Protein AF-A0A916TAC4-F1 (afdb_monomer)

Sequence (165 aa):
MTATVDGALSPYFHSLPDMCKRIPDSAVAAAGFDVNLGRQPLQYKEASSIVQSCSFNAADPDNGDLILTGGAGIAVTNINDLLNQGIIHVVQKNIPIGPHQGYTYTSPAQGQLECHLAYGTFFGTALFGAAQKRPSTSQPCDEVTKVARALYPYIPTRPSEMAHS

Organism: NCBI:txid1517702

Mean predicted aligned error: 7.44 Å

Solvent-accessible surface area (backbone atoms only — not comparable to full-atom values): 9163 Å² total; per-residue (Å²): 135,84,78,81,48,56,30,92,70,35,90,51,58,91,60,63,61,65,42,66,74,58,52,51,62,69,35,42,44,68,42,65,30,43,73,83,75,48,74,44,74,48,71,52,90,82,52,77,32,44,65,36,22,21,35,40,36,21,55,40,91,89,77,63,48,70,40,38,40,32,36,42,32,38,22,26,32,43,49,68,64,58,63,65,37,94,68,47,47,78,75,46,72,72,43,79,49,87,97,43,60,22,35,35,28,35,40,84,48,98,92,40,72,29,14,33,32,36,33,72,37,74,72,18,17,39,38,20,38,17,35,52,73,50,97,61,97,66,57,40,62,60,51,13,52,48,34,36,64,41,46,50,88,55,55,71,49,48,77,87,61,58,83,80,118

pLDDT: mean 78.38, std 13.75, range [31.72, 93.56]

Radius of gyration: 15.11 Å; Cα contacts (8 Å, |Δi|>4): 356; chains: 1; bounding box: 45×30×38 Å

InterPro domains:
  IPR024520 Protein of unknown function DUF3558 [PF12079] (18-153)

Foldseek 3Di:
DQDQDFLVRFPCLVQADALLVLQDVVLCVQLVFDPVVDKDWDDPPDDSWWRTKIKTFHADPVPRHTFKIKIKGGTSAAPVVVCPDPQKAWDDWQQDAPPWTKTWIWGDDPNWTKIKIWTAASRHIIIMIMTGPDDDPDDNRVSSSSSRNSSVVRHDRDPVSSPPD

Structure (mmCIF, N/CA/C/O backbone):
data_AF-A0A916TAC4-F1
#
_entry.id   AF-A0A916TAC4-F1
#
loop_
_atom_site.group_PDB
_atom_site.id
_atom_site.type_symbol
_atom_site.label_atom_id
_atom_site.label_alt_id
_atom_site.label_comp_id
_atom_site.label_asym_id
_atom_site.label_entity_id
_atom_site.label_seq_id
_atom_site.pdbx_PDB_ins_code
_atom_site.Cartn_x
_atom_site.Cartn_y
_atom_site.Cartn_z
_atom_site.occupancy
_atom_site.B_iso_or_equiv
_atom_site.auth_seq_id
_atom_site.auth_comp_id
_atom_site.auth_asym_id
_atom_site.auth_atom_id
_atom_site.pdbx_PDB_model_num
ATOM 1 N N . MET A 1 1 ? 20.042 -11.506 -6.839 1.00 31.72 1 MET A N 1
ATOM 2 C CA . MET A 1 1 ? 20.356 -10.290 -6.062 1.00 31.72 1 MET A CA 1
ATOM 3 C C . MET A 1 1 ? 19.919 -9.105 -6.895 1.00 31.72 1 MET A C 1
ATOM 5 O O . MET A 1 1 ? 20.551 -8.832 -7.905 1.00 31.72 1 MET A O 1
ATOM 9 N N . THR A 1 2 ? 18.795 -8.483 -6.557 1.00 39.44 2 THR A N 1
ATOM 10 C CA . THR A 1 2 ? 18.329 -7.266 -7.232 1.00 39.44 2 THR A CA 1
ATOM 11 C C . THR A 1 2 ? 18.985 -6.096 -6.510 1.00 39.44 2 THR A C 1
ATOM 13 O O . THR A 1 2 ? 18.728 -5.890 -5.326 1.00 39.44 2 THR A O 1
ATOM 16 N N . ALA A 1 3 ? 19.920 -5.423 -7.180 1.00 42.00 3 ALA A N 1
ATOM 17 C CA . ALA A 1 3 ? 20.611 -4.265 -6.630 1.00 42.00 3 ALA A CA 1
ATOM 18 C C . ALA A 1 3 ? 19.606 -3.126 -6.405 1.00 42.00 3 ALA A C 1
ATOM 20 O O . ALA A 1 3 ? 18.785 -2.842 -7.277 1.00 42.00 3 ALA A O 1
ATOM 21 N N . THR A 1 4 ? 19.660 -2.517 -5.222 1.00 51.16 4 THR A N 1
ATOM 22 C CA . THR A 1 4 ? 18.897 -1.317 -4.874 1.00 51.16 4 THR A CA 1
ATOM 23 C C . THR A 1 4 ? 19.221 -0.203 -5.867 1.00 51.16 4 THR A C 1
ATOM 25 O O . THR A 1 4 ? 20.392 0.046 -6.151 1.00 51.16 4 THR A O 1
ATOM 28 N N . VAL A 1 5 ? 18.195 0.475 -6.375 1.00 51.75 5 VAL A N 1
ATOM 29 C CA . VAL A 1 5 ? 18.358 1.721 -7.125 1.00 51.75 5 VAL A CA 1
ATOM 30 C C . VAL A 1 5 ? 17.728 2.822 -6.285 1.00 51.75 5 VAL A C 1
ATOM 32 O O . VAL A 1 5 ? 16.584 2.678 -5.858 1.00 51.75 5 VAL A O 1
ATOM 35 N N . ASP A 1 6 ? 18.491 3.879 -6.005 1.00 56.12 6 ASP A N 1
ATOM 36 C CA . ASP A 1 6 ? 17.965 5.121 -5.429 1.00 56.12 6 ASP A CA 1
ATOM 37 C C . ASP A 1 6 ? 16.736 5.567 -6.241 1.00 56.12 6 ASP A C 1
ATOM 39 O O . ASP A 1 6 ? 16.743 5.459 -7.472 1.00 56.12 6 ASP A O 1
ATOM 43 N N . GLY A 1 7 ? 15.685 6.054 -5.576 1.00 56.22 7 GLY A N 1
ATOM 44 C CA . GLY A 1 7 ? 14.476 6.551 -6.230 1.00 56.22 7 GLY A CA 1
ATOM 45 C C . GLY A 1 7 ? 14.777 7.514 -7.380 1.00 56.22 7 GLY A C 1
ATOM 46 O O . GLY A 1 7 ? 14.197 7.373 -8.456 1.00 56.22 7 GLY A O 1
ATOM 47 N N . ALA A 1 8 ? 15.754 8.409 -7.200 1.00 58.66 8 ALA A N 1
ATOM 48 C CA . ALA A 1 8 ? 16.185 9.375 -8.213 1.00 58.66 8 ALA A CA 1
ATOM 49 C C . ALA A 1 8 ? 16.983 8.755 -9.377 1.00 58.66 8 ALA A C 1
ATOM 51 O O . ALA A 1 8 ? 17.102 9.365 -10.438 1.00 58.66 8 ALA A O 1
ATOM 52 N N . LEU A 1 9 ? 17.532 7.552 -9.196 1.00 63.28 9 LEU A N 1
ATOM 53 C CA . LEU A 1 9 ? 18.325 6.829 -10.197 1.00 63.28 9 LEU A CA 1
ATOM 54 C C . LEU A 1 9 ? 17.530 5.723 -10.900 1.00 63.28 9 LEU A C 1
ATOM 56 O O . LEU A 1 9 ? 18.041 5.077 -11.818 1.00 63.28 9 LEU A O 1
ATOM 60 N N . SER A 1 10 ? 16.292 5.472 -10.475 1.00 67.50 10 SER A N 1
ATOM 61 C CA . SER A 1 10 ? 15.475 4.423 -11.066 1.00 67.50 10 SER A CA 1
ATOM 62 C C . SER A 1 10 ? 14.978 4.825 -12.448 1.00 67.50 10 SER A C 1
ATOM 64 O O . SER A 1 10 ? 14.310 5.854 -12.584 1.00 67.50 10 SER A O 1
ATOM 66 N N . PRO A 1 11 ? 15.180 3.980 -13.476 1.00 70.88 11 PRO A N 1
ATOM 67 C CA . PRO A 1 11 ? 14.638 4.245 -14.807 1.00 70.88 11 PRO A CA 1
ATOM 68 C C . PRO A 1 11 ? 13.100 4.243 -14.819 1.00 70.88 11 PRO A C 1
ATOM 70 O O . PRO A 1 11 ? 12.481 4.709 -15.773 1.00 70.88 11 PRO A O 1
ATOM 73 N N . TYR A 1 12 ? 12.469 3.734 -13.757 1.00 72.62 12 TYR A N 1
ATOM 74 C CA . TYR A 1 12 ? 11.020 3.645 -13.633 1.00 72.62 12 TYR A CA 1
ATOM 75 C C . TYR A 1 12 ? 10.400 4.842 -12.916 1.00 72.62 12 TYR A C 1
ATOM 77 O O . TYR A 1 12 ? 9.179 4.950 -12.914 1.00 72.62 12 TYR A O 1
ATOM 85 N N . PHE A 1 13 ? 11.195 5.757 -12.350 1.00 70.62 13 PHE A N 1
ATOM 86 C CA . PHE A 1 13 ? 10.689 6.870 -11.539 1.00 70.62 13 PHE A CA 1
ATOM 87 C C . PHE A 1 13 ? 9.602 7.691 -12.259 1.00 70.62 13 PHE A C 1
ATOM 89 O O . PHE A 1 13 ? 8.539 7.948 -11.704 1.00 70.62 13 PHE A O 1
ATOM 96 N N . HIS A 1 14 ? 9.810 8.021 -13.534 1.00 70.88 14 HIS A N 1
ATOM 97 C CA . HIS A 1 14 ? 8.828 8.761 -14.342 1.00 70.88 14 HIS A CA 1
ATOM 98 C C . HIS A 1 14 ? 7.821 7.875 -15.091 1.00 70.88 14 HIS A C 1
ATOM 100 O O . HIS A 1 14 ? 6.945 8.397 -15.774 1.00 70.88 14 HIS A O 1
ATOM 106 N N . SER A 1 15 ? 7.955 6.551 -14.988 1.00 75.69 15 SER A N 1
ATOM 107 C CA . SER A 1 15 ? 7.195 5.577 -15.785 1.00 75.69 15 SER A CA 1
ATOM 108 C C . SER A 1 15 ? 6.265 4.707 -14.940 1.00 75.69 15 SER A C 1
ATOM 110 O O . SER A 1 15 ? 5.636 3.790 -15.466 1.00 75.69 15 SER A O 1
ATOM 112 N N . LEU A 1 16 ? 6.193 4.950 -13.628 1.00 77.12 16 LEU A N 1
ATOM 113 C CA . LEU A 1 16 ? 5.243 4.250 -12.776 1.00 77.12 16 LEU A CA 1
ATOM 114 C C . LEU A 1 16 ? 3.816 4.682 -13.127 1.00 77.12 16 LEU A C 1
ATOM 116 O O . LEU A 1 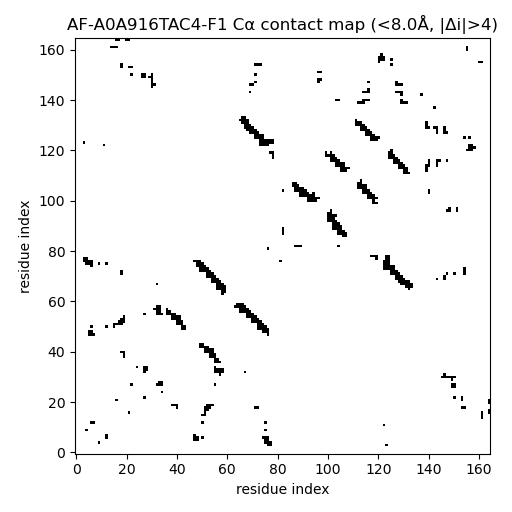16 ? 3.565 5.872 -13.333 1.00 77.12 16 LEU A O 1
ATOM 120 N N . PRO A 1 17 ? 2.872 3.733 -13.188 1.00 79.81 17 PRO A N 1
ATOM 121 C CA . PRO A 1 17 ? 1.512 4.054 -13.564 1.00 79.81 17 PRO A CA 1
ATOM 122 C C . PRO A 1 17 ? 0.800 4.855 -12.473 1.00 79.81 17 PRO A C 1
ATOM 124 O O . PRO A 1 17 ? 1.090 4.721 -11.282 1.00 79.81 17 PRO A O 1
ATOM 127 N N . ASP A 1 18 ? -0.204 5.624 -12.887 1.00 84.62 18 ASP A N 1
ATOM 128 C C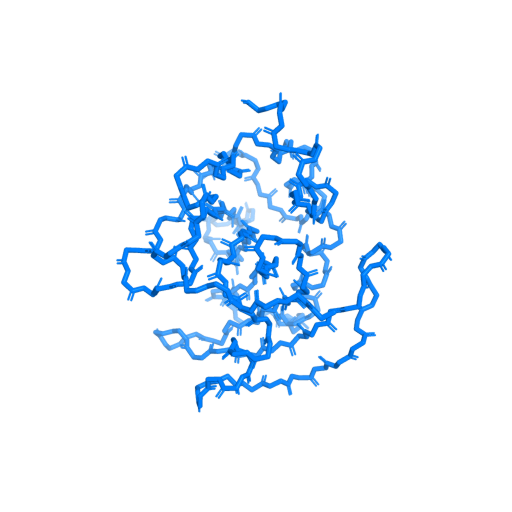A . ASP A 1 18 ? -1.114 6.309 -11.974 1.00 84.62 18 ASP A CA 1
ATOM 129 C C . ASP A 1 18 ? -1.931 5.276 -11.178 1.00 84.62 18 ASP A C 1
ATOM 131 O O . ASP A 1 18 ? -2.852 4.623 -11.689 1.00 84.62 18 ASP A O 1
ATOM 135 N N . MET A 1 19 ? -1.588 5.126 -9.899 1.00 85.88 19 MET A N 1
ATOM 136 C CA . MET A 1 19 ? -2.238 4.165 -9.009 1.00 85.88 19 MET A CA 1
ATOM 137 C C . MET A 1 19 ? -3.722 4.476 -8.797 1.00 85.88 19 MET A C 1
ATOM 139 O O . MET A 1 19 ? -4.524 3.547 -8.666 1.00 85.88 19 MET A O 1
ATOM 143 N N . CYS A 1 20 ? -4.114 5.753 -8.837 1.00 87.25 20 CYS A N 1
ATOM 144 C CA . CYS A 1 20 ? -5.513 6.149 -8.737 1.00 87.25 20 CYS A CA 1
ATOM 145 C C . CYS A 1 20 ? -6.315 5.823 -9.994 1.00 87.25 20 CYS A C 1
ATOM 147 O O . CYS A 1 20 ? -7.537 5.840 -9.915 1.00 87.25 20 CYS A O 1
ATOM 149 N N . LYS A 1 21 ? -5.696 5.507 -11.134 1.00 88.31 21 LYS A N 1
ATOM 150 C CA . LYS A 1 21 ? -6.419 5.012 -12.319 1.00 88.31 21 LYS A CA 1
ATOM 151 C C . LYS A 1 21 ? -6.485 3.490 -12.376 1.00 88.31 21 LYS A C 1
ATOM 153 O O . LYS A 1 21 ? -7.466 2.948 -12.874 1.00 88.31 21 LYS A O 1
ATOM 158 N N . ARG A 1 22 ? -5.470 2.791 -11.856 1.00 88.56 22 ARG A N 1
ATOM 159 C CA . ARG A 1 22 ? -5.401 1.318 -11.927 1.00 88.56 22 ARG A CA 1
ATOM 160 C C . ARG A 1 22 ? -6.317 0.589 -10.955 1.00 88.56 22 ARG A C 1
ATOM 162 O O . ARG A 1 22 ? -6.757 -0.513 -11.263 1.00 88.56 22 ARG A O 1
ATOM 169 N N . ILE A 1 23 ? -6.563 1.153 -9.778 1.00 90.19 23 ILE A N 1
ATOM 170 C CA . ILE A 1 23 ? -7.379 0.498 -8.749 1.00 90.19 23 ILE A CA 1
ATOM 171 C C . ILE A 1 23 ? -8.862 0.666 -9.126 1.00 90.19 23 ILE A C 1
ATOM 173 O O . ILE A 1 23 ? -9.316 1.796 -9.219 1.00 90.19 23 ILE A O 1
ATOM 177 N N . PRO A 1 24 ? -9.671 -0.375 -9.365 1.00 92.44 24 PRO A N 1
ATOM 178 C CA . PRO A 1 24 ? -11.089 -0.198 -9.683 1.00 92.44 24 PRO A CA 1
ATOM 179 C C . PRO A 1 24 ? -11.910 0.128 -8.429 1.00 92.44 24 PRO A C 1
ATOM 181 O O . PRO A 1 24 ? -11.538 -0.249 -7.319 1.00 92.44 24 PRO A O 1
ATOM 184 N N . ASP A 1 25 ? -13.062 0.782 -8.603 1.00 92.44 25 ASP A N 1
ATOM 185 C CA . ASP A 1 25 ? -13.973 1.125 -7.495 1.00 92.44 25 ASP A CA 1
ATOM 186 C C . ASP A 1 25 ? -14.411 -0.103 -6.687 1.00 92.44 25 ASP A C 1
ATOM 188 O O . ASP A 1 25 ? -14.552 -0.029 -5.469 1.00 92.44 25 ASP A O 1
ATOM 192 N N . SER A 1 26 ? -14.541 -1.267 -7.331 1.00 93.56 26 SER A N 1
ATOM 193 C CA . SER A 1 26 ? -14.852 -2.525 -6.643 1.00 93.56 26 SER A CA 1
ATOM 194 C C . SER A 1 26 ? -13.785 -2.928 -5.620 1.00 93.56 26 SER A C 1
ATOM 196 O O . SER A 1 26 ? -14.122 -3.464 -4.567 1.00 93.56 26 SER A O 1
ATOM 198 N 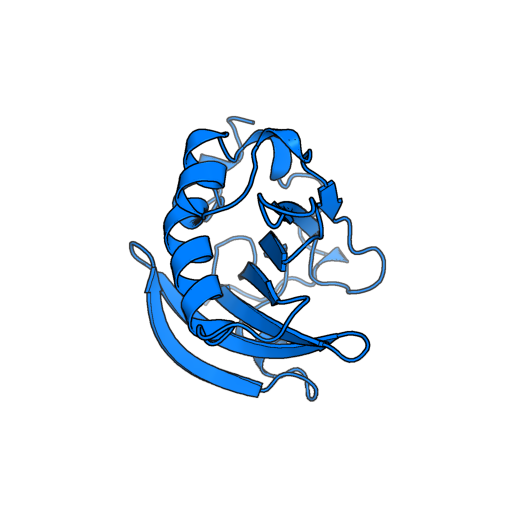N . ALA A 1 27 ? -12.508 -2.649 -5.891 1.00 93.19 27 ALA A N 1
ATOM 199 C CA . ALA A 1 27 ? -11.415 -2.925 -4.963 1.00 93.19 27 ALA A CA 1
ATOM 200 C C . ALA A 1 27 ? -11.384 -1.913 -3.809 1.00 93.19 27 ALA A C 1
ATOM 202 O O . ALA A 1 27 ? -11.126 -2.292 -2.668 1.00 93.19 27 ALA A O 1
ATOM 203 N N . VAL A 1 28 ? -11.709 -0.648 -4.095 1.00 91.31 28 VAL A N 1
ATOM 204 C CA . VAL A 1 28 ? -11.864 0.414 -3.085 1.00 91.31 28 VAL A CA 1
ATOM 205 C C . VAL A 1 28 ? -12.999 0.070 -2.115 1.00 91.31 28 VAL A C 1
ATOM 207 O O . VAL A 1 28 ? -12.796 0.069 -0.901 1.00 91.31 28 VAL A O 1
ATOM 210 N N . ALA A 1 29 ? -14.158 -0.329 -2.642 1.00 90.88 29 ALA A N 1
ATOM 211 C CA . ALA A 1 29 ? -15.295 -0.769 -1.839 1.00 90.88 29 ALA A CA 1
ATOM 212 C C . ALA A 1 29 ? -14.976 -2.042 -1.032 1.00 90.88 29 ALA A C 1
ATOM 214 O O . ALA A 1 29 ? -15.292 -2.117 0.154 1.00 90.88 29 ALA A O 1
ATOM 215 N N . ALA A 1 30 ? -14.288 -3.026 -1.627 1.00 90.06 30 ALA A N 1
ATOM 216 C CA . ALA A 1 30 ? -13.867 -4.243 -0.924 1.00 90.06 30 ALA A CA 1
ATOM 217 C C . ALA A 1 30 ? -12.870 -3.963 0.217 1.00 90.06 30 ALA A C 1
ATOM 219 O O . ALA A 1 30 ? -12.873 -4.660 1.236 1.00 90.06 30 ALA A O 1
ATOM 220 N N . ALA A 1 31 ? -12.044 -2.924 0.076 1.00 87.81 31 ALA A N 1
ATOM 221 C CA . ALA A 1 31 ? -11.164 -2.440 1.134 1.00 87.81 31 ALA A CA 1
ATOM 222 C C . ALA A 1 31 ? -11.925 -1.715 2.266 1.00 87.81 31 ALA A C 1
ATOM 224 O O . ALA A 1 31 ? -11.369 -1.537 3.346 1.00 87.81 31 ALA A O 1
ATOM 225 N N . GLY A 1 32 ? -13.207 -1.382 2.070 1.00 87.38 32 GLY A N 1
ATOM 226 C CA . GLY A 1 32 ? -14.056 -0.708 3.057 1.00 87.38 32 GLY A CA 1
ATOM 227 C C . GLY A 1 32 ? -14.055 0.818 2.955 1.00 87.38 32 GLY A C 1
ATOM 228 O O . GLY A 1 32 ? -14.378 1.477 3.939 1.00 87.38 32 GLY A O 1
ATOM 229 N N . PHE A 1 33 ? -13.684 1.375 1.801 1.00 89.94 33 PHE A N 1
ATOM 230 C CA . PHE A 1 33 ? -13.698 2.817 1.552 1.00 89.94 33 PHE A CA 1
ATOM 231 C C . PHE A 1 33 ? -14.898 3.242 0.708 1.00 89.94 33 PHE A C 1
ATOM 233 O O . PHE A 1 33 ? -15.450 2.450 -0.060 1.00 89.94 33 PHE A O 1
ATOM 240 N N . ASP A 1 34 ? -15.273 4.514 0.828 1.00 87.19 34 ASP A N 1
ATOM 241 C CA . ASP A 1 34 ? -16.334 5.107 0.024 1.00 87.19 34 ASP A CA 1
ATOM 242 C C . ASP A 1 34 ? -15.765 5.607 -1.309 1.00 87.19 34 ASP A C 1
ATOM 244 O O . ASP A 1 34 ? -14.888 6.471 -1.364 1.00 87.19 34 ASP A O 1
ATOM 248 N N . VAL A 1 35 ? -16.291 5.058 -2.400 1.00 85.94 35 VAL A N 1
ATOM 249 C CA . VAL A 1 35 ? -15.895 5.392 -3.774 1.00 85.94 35 VAL A CA 1
ATOM 250 C C . VAL A 1 35 ? -16.282 6.824 -4.167 1.00 85.94 35 VAL A C 1
ATOM 252 O O . VAL A 1 35 ? -15.669 7.398 -5.065 1.00 85.94 35 VAL A O 1
ATOM 255 N N . ASN A 1 36 ? -17.258 7.427 -3.479 1.00 84.50 36 ASN A N 1
ATOM 256 C CA . ASN A 1 36 ? -17.776 8.764 -3.777 1.00 84.50 36 ASN A CA 1
ATOM 257 C C . ASN A 1 36 ? -17.002 9.885 -3.074 1.00 84.50 36 ASN A C 1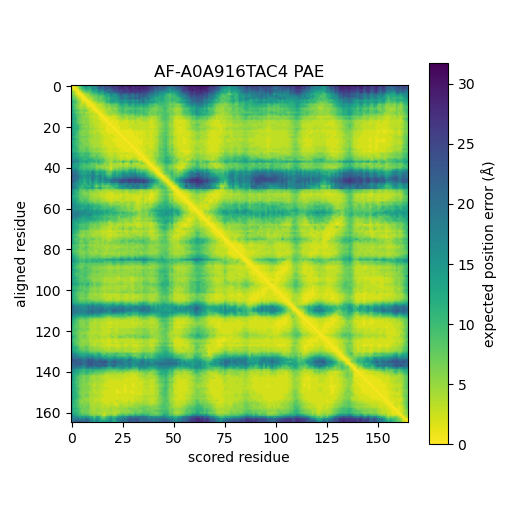
ATOM 259 O O . ASN A 1 36 ? -17.096 11.038 -3.491 1.00 84.50 36 ASN A O 1
ATOM 263 N N . LEU A 1 37 ? -16.202 9.571 -2.048 1.00 78.81 37 LEU A N 1
ATOM 264 C CA . LEU A 1 37 ? -15.378 10.561 -1.333 1.00 78.81 37 LEU A CA 1
ATOM 265 C C . LEU A 1 37 ? -14.132 11.000 -2.118 1.00 78.81 37 LEU A C 1
ATOM 267 O O . LEU A 1 37 ? -13.321 11.787 -1.626 1.00 78.81 37 LEU A O 1
ATOM 271 N N . GLY A 1 38 ? -14.002 10.526 -3.357 1.00 72.50 38 GLY A N 1
ATOM 272 C CA . GLY A 1 38 ? -12.926 10.879 -4.264 1.00 72.50 38 GLY A CA 1
ATOM 273 C C . GLY A 1 38 ? -11.618 10.158 -3.947 1.00 72.50 38 GLY A C 1
ATOM 274 O O . GLY A 1 38 ? -11.372 9.656 -2.851 1.00 72.50 38 GLY A O 1
ATOM 275 N N . ARG A 1 39 ? -10.759 10.107 -4.963 1.00 86.44 39 ARG A N 1
ATOM 276 C CA . ARG A 1 39 ? -9.428 9.504 -4.898 1.00 86.44 39 ARG A CA 1
ATOM 277 C C . ARG A 1 39 ? -8.403 10.613 -4.818 1.00 86.44 39 ARG A C 1
ATOM 279 O O . ARG A 1 39 ? -8.462 11.550 -5.615 1.00 86.44 39 ARG A O 1
ATOM 286 N N . GLN A 1 40 ? -7.470 10.513 -3.883 1.00 82.00 40 GLN A N 1
ATOM 287 C CA . GLN A 1 40 ? -6.432 11.524 -3.734 1.00 82.00 40 GLN A CA 1
ATOM 288 C C . GLN A 1 40 ? -5.090 10.935 -4.174 1.00 82.00 40 GLN A C 1
ATOM 290 O O . GLN A 1 40 ? -4.585 10.014 -3.528 1.00 82.00 40 GLN A O 1
ATOM 295 N N . PRO A 1 41 ? -4.499 11.426 -5.281 1.00 76.25 41 PRO A N 1
ATOM 296 C CA . PRO A 1 41 ? -3.138 11.060 -5.619 1.00 76.25 41 PRO A CA 1
ATOM 297 C C . PRO A 1 41 ? -2.218 11.646 -4.555 1.00 76.25 41 PRO A C 1
ATOM 299 O O . PRO A 1 41 ? -2.157 12.860 -4.351 1.00 76.25 41 PRO A O 1
ATOM 302 N N . LEU A 1 42 ? -1.496 10.772 -3.873 1.00 66.12 42 LEU A N 1
ATOM 303 C CA . LEU A 1 42 ? -0.474 11.175 -2.927 1.00 66.12 42 LEU A CA 1
ATOM 304 C C . LEU A 1 42 ? 0.860 11.183 -3.677 1.00 66.12 42 LEU A C 1
ATOM 306 O O . LEU A 1 42 ? 1.438 10.139 -3.991 1.00 66.12 42 LEU A O 1
ATOM 310 N N . GLN A 1 43 ? 1.317 12.391 -4.007 1.00 54.78 43 GLN A N 1
ATOM 311 C CA . GLN A 1 43 ? 2.675 12.637 -4.482 1.00 54.78 43 GLN A CA 1
ATOM 312 C C . GLN A 1 43 ? 3.514 13.078 -3.285 1.00 54.78 43 GLN A C 1
ATOM 314 O O . GLN A 1 43 ? 3.438 14.229 -2.852 1.00 54.78 43 GLN A O 1
ATOM 319 N N . TYR A 1 44 ? 4.305 12.167 -2.725 1.00 53.06 44 TYR A N 1
ATOM 320 C CA . TYR A 1 44 ? 5.251 12.526 -1.675 1.00 53.06 44 TYR A CA 1
ATOM 321 C C . TYR A 1 44 ? 6.454 13.215 -2.325 1.00 53.06 44 TYR A C 1
ATOM 323 O O . TYR A 1 44 ? 7.301 12.573 -2.933 1.00 53.06 44 TYR A O 1
ATOM 331 N N . LYS A 1 45 ? 6.507 14.548 -2.231 1.00 40.59 45 LYS A N 1
ATOM 332 C CA . LYS A 1 45 ? 7.595 15.359 -2.806 1.00 40.59 45 LYS A CA 1
ATOM 333 C C . LYS A 1 45 ? 8.903 15.311 -2.009 1.00 40.59 45 LYS A C 1
ATOM 335 O O . LYS A 1 45 ? 9.926 15.723 -2.539 1.00 40.59 45 LYS A O 1
ATOM 340 N N . GLU A 1 46 ? 8.876 14.838 -0.762 1.00 38.59 46 GLU A N 1
ATOM 341 C CA . GLU A 1 46 ? 9.991 15.045 0.180 1.00 38.59 46 GLU A CA 1
ATOM 342 C C . GLU A 1 46 ? 10.611 13.763 0.748 1.00 38.59 46 GLU A C 1
ATOM 344 O O . GLU A 1 46 ? 11.700 13.813 1.312 1.00 38.59 46 GLU A O 1
ATOM 349 N N . ALA A 1 47 ? 9.980 12.603 0.558 1.00 42.50 47 ALA A N 1
ATOM 350 C CA . ALA A 1 47 ? 10.593 11.320 0.878 1.00 42.50 47 ALA A CA 1
ATOM 351 C C . ALA A 1 47 ? 11.062 10.698 -0.435 1.00 42.50 47 ALA A C 1
ATOM 353 O O . ALA A 1 47 ? 10.237 10.374 -1.285 1.00 42.50 47 ALA A O 1
ATOM 354 N N . SER A 1 48 ? 12.371 10.533 -0.602 1.00 47.88 48 SER A N 1
ATOM 355 C CA . SER A 1 48 ? 13.097 9.947 -1.744 1.00 47.88 48 SER A CA 1
ATOM 356 C C . SER A 1 48 ? 12.716 8.492 -2.095 1.00 47.88 48 SER A C 1
ATOM 358 O O . SER A 1 48 ? 13.486 7.769 -2.723 1.00 47.88 48 SER A O 1
ATOM 360 N N . SER A 1 49 ? 11.523 8.051 -1.702 1.00 56.81 49 SER A N 1
ATOM 361 C CA . SER A 1 49 ? 11.070 6.675 -1.741 1.00 56.81 49 SER A CA 1
ATOM 362 C C . SER A 1 49 ? 9.708 6.499 -2.408 1.00 56.81 49 SER A C 1
ATOM 364 O O . SER A 1 49 ? 9.642 5.648 -3.277 1.00 56.81 49 SER A O 1
ATOM 366 N N . ILE A 1 50 ? 8.640 7.258 -2.113 1.00 59.66 50 ILE A N 1
ATOM 367 C CA . ILE A 1 50 ? 7.280 6.989 -2.653 1.00 59.66 50 ILE A CA 1
ATOM 368 C C . ILE A 1 50 ? 6.999 7.788 -3.929 1.00 59.66 50 ILE A C 1
ATOM 370 O O . ILE A 1 50 ? 6.913 9.011 -3.893 1.00 59.66 50 ILE A O 1
ATOM 374 N N . VAL A 1 51 ? 6.789 7.098 -5.052 1.00 68.00 51 VAL A N 1
ATOM 375 C CA . VAL A 1 51 ? 6.740 7.737 -6.381 1.00 68.00 51 VAL A CA 1
ATOM 376 C C . VAL A 1 51 ? 5.320 7.846 -6.937 1.00 68.00 51 VAL A C 1
ATOM 378 O O . VAL A 1 51 ? 4.997 8.817 -7.617 1.00 68.00 51 VAL A O 1
ATOM 381 N N . GLN A 1 52 ? 4.454 6.879 -6.630 1.00 77.69 52 GLN A N 1
ATOM 382 C CA . GLN A 1 52 ? 3.041 6.892 -7.015 1.00 77.69 52 GLN A CA 1
ATOM 383 C C . GLN A 1 52 ? 2.209 6.238 -5.918 1.00 77.69 52 GLN A C 1
ATOM 385 O O . GLN A 1 52 ? 2.484 5.104 -5.524 1.00 77.69 52 GLN A O 1
ATOM 390 N N . SER A 1 53 ? 1.178 6.926 -5.437 1.00 83.88 53 SER A N 1
ATOM 391 C CA . SER A 1 53 ? 0.237 6.351 -4.481 1.00 83.88 53 SER A CA 1
ATOM 392 C C . SER A 1 53 ? -1.151 6.965 -4.609 1.00 83.88 53 SER A C 1
ATOM 394 O O . SER A 1 53 ? -1.307 8.082 -5.104 1.00 83.88 53 SER A O 1
ATOM 396 N N . CYS A 1 54 ? -2.157 6.211 -4.182 1.00 87.88 54 CYS A N 1
ATOM 397 C CA . CYS A 1 54 ? -3.540 6.652 -4.126 1.00 87.88 54 CYS A CA 1
ATOM 398 C C . CYS A 1 54 ? -4.093 6.431 -2.725 1.00 87.88 54 CYS A C 1
ATOM 400 O O . CYS A 1 54 ? -3.957 5.323 -2.195 1.00 87.88 54 CYS A O 1
ATOM 402 N N . SER A 1 55 ? -4.726 7.453 -2.152 1.00 87.94 55 SER A N 1
ATOM 403 C CA . SER A 1 55 ? -5.482 7.324 -0.913 1.00 87.94 55 SER A CA 1
ATOM 404 C C . SER A 1 55 ? -6.990 7.368 -1.135 1.00 87.94 55 SER A C 1
ATOM 406 O O . SER A 1 55 ? -7.510 7.976 -2.078 1.00 87.94 55 SER A O 1
ATOM 408 N N . PHE A 1 56 ? -7.673 6.688 -0.223 1.00 88.81 56 PHE A N 1
ATOM 409 C CA . PHE A 1 56 ? -9.107 6.488 -0.150 1.00 88.81 56 PHE A CA 1
ATOM 410 C C . PHE A 1 56 ? -9.570 6.797 1.268 1.00 88.81 56 PHE A C 1
ATOM 412 O O . PHE A 1 56 ? -8.832 6.599 2.238 1.00 88.81 56 PHE A O 1
ATOM 419 N N . ASN A 1 57 ? -10.804 7.267 1.383 1.00 87.56 57 ASN A N 1
ATOM 420 C CA . ASN A 1 57 ? -11.390 7.658 2.651 1.00 87.56 57 ASN A CA 1
ATOM 421 C C . ASN A 1 57 ? -12.669 6.865 2.910 1.00 87.56 57 ASN A C 1
ATOM 423 O O . ASN A 1 57 ? -13.402 6.514 1.988 1.00 87.56 57 ASN A O 1
ATOM 427 N N . ALA A 1 58 ? -12.932 6.593 4.180 1.00 84.00 58 ALA A N 1
ATOM 428 C CA . ALA A 1 58 ? -14.222 6.141 4.667 1.00 84.00 58 ALA A CA 1
ATOM 429 C C . ALA A 1 58 ? -14.760 7.197 5.632 1.00 84.00 58 ALA A C 1
ATOM 431 O O . ALA A 1 58 ? -14.008 7.724 6.464 1.00 84.00 58 ALA A O 1
ATOM 432 N N . ALA A 1 59 ? -16.052 7.485 5.516 1.00 82.44 59 ALA A N 1
ATOM 433 C CA . ALA A 1 59 ? -16.775 8.351 6.429 1.00 82.44 59 ALA A CA 1
ATOM 434 C C . ALA A 1 59 ? -17.749 7.534 7.283 1.00 82.44 59 ALA A C 1
ATOM 436 O O . ALA A 1 59 ? -18.245 6.489 6.862 1.00 82.44 59 ALA A O 1
ATOM 437 N N . ASP A 1 60 ? -18.002 8.024 8.487 1.00 78.12 60 ASP A N 1
ATOM 438 C CA . ASP A 1 60 ? -19.084 7.570 9.345 1.00 78.12 60 ASP A CA 1
ATOM 439 C C . ASP A 1 60 ? -20.430 7.888 8.658 1.00 78.12 60 ASP A C 1
ATOM 441 O O . ASP A 1 60 ? -20.671 9.047 8.307 1.00 78.12 60 ASP A O 1
ATOM 445 N N . PRO A 1 61 ? -21.300 6.889 8.428 1.00 74.50 61 PRO A N 1
ATOM 446 C CA . PRO A 1 61 ? -22.565 7.100 7.730 1.00 74.50 61 PRO A CA 1
ATOM 447 C C . PRO A 1 61 ? -23.541 8.002 8.499 1.00 74.50 61 PRO A C 1
ATOM 449 O O . PRO A 1 61 ? -24.431 8.581 7.875 1.00 74.50 61 PRO A O 1
ATOM 452 N N . ASP A 1 62 ? -23.384 8.143 9.819 1.00 79.38 62 ASP A N 1
ATOM 453 C CA . ASP A 1 62 ? -24.327 8.868 10.673 1.00 79.38 62 ASP A CA 1
ATOM 454 C C . ASP A 1 62 ? -24.028 10.374 10.745 1.00 79.38 62 ASP A C 1
ATOM 456 O O . ASP A 1 62 ? -24.942 11.182 10.920 1.00 79.38 62 ASP A O 1
ATOM 460 N N . ASN A 1 63 ? -22.758 10.777 10.616 1.00 80.19 63 ASN A N 1
ATOM 461 C CA . ASN A 1 63 ? -22.330 12.180 10.753 1.00 80.19 63 ASN A CA 1
ATOM 462 C C . ASN A 1 63 ? -21.434 12.694 9.607 1.00 80.19 63 ASN A C 1
ATOM 464 O O . ASN A 1 63 ? -21.194 13.898 9.528 1.00 80.19 63 ASN A O 1
ATOM 468 N N . GLY A 1 64 ? -20.971 11.823 8.705 1.00 76.19 64 GLY A N 1
ATOM 469 C CA . GLY A 1 64 ? -20.116 12.179 7.569 1.00 76.19 64 GLY A CA 1
ATOM 470 C C . GLY A 1 64 ? -18.642 12.420 7.917 1.00 76.19 64 GLY A C 1
ATOM 471 O O . GLY A 1 64 ? -17.861 12.776 7.032 1.00 76.19 64 GLY A O 1
ATOM 472 N N . ASP A 1 65 ? -18.231 12.224 9.171 1.00 80.25 65 ASP A N 1
ATOM 473 C CA . ASP A 1 65 ? -16.850 12.427 9.599 1.00 80.25 65 ASP A CA 1
ATOM 474 C C . ASP A 1 65 ? -15.927 11.331 9.060 1.00 80.25 65 ASP A C 1
ATOM 476 O O . ASP A 1 65 ? -16.260 10.148 9.063 1.00 80.25 65 ASP A O 1
ATOM 480 N N . LEU A 1 66 ? -14.712 11.707 8.655 1.00 75.19 66 LEU A N 1
ATOM 481 C CA . LEU A 1 66 ? -13.704 10.745 8.208 1.00 75.19 66 LEU A CA 1
ATOM 482 C C . LEU A 1 66 ? -13.246 9.850 9.364 1.00 75.19 66 LEU A C 1
ATOM 484 O O . LEU A 1 66 ? -12.708 10.340 10.360 1.00 75.19 66 LEU A O 1
ATOM 488 N N . ILE A 1 67 ? -13.389 8.537 9.196 1.00 80.19 67 ILE A N 1
ATOM 489 C CA . ILE A 1 67 ? -13.041 7.531 10.214 1.00 80.19 67 ILE A CA 1
ATOM 490 C C . ILE A 1 67 ? -11.776 6.751 9.868 1.00 80.19 67 ILE A C 1
ATOM 492 O O . ILE A 1 67 ? -10.990 6.419 10.758 1.00 80.19 67 ILE A O 1
ATOM 496 N N . LEU A 1 68 ? -11.545 6.511 8.579 1.00 79.38 68 LEU A N 1
ATOM 497 C CA . LEU A 1 68 ? -10.415 5.740 8.083 1.00 79.38 68 LEU A CA 1
ATOM 498 C C . LEU A 1 68 ? -9.897 6.382 6.800 1.00 79.38 68 LEU A C 1
ATOM 500 O O . LEU A 1 68 ? -10.663 6.669 5.880 1.00 79.38 68 LEU A O 1
ATOM 504 N N . THR A 1 69 ? -8.587 6.556 6.730 1.00 84.19 69 THR A N 1
ATOM 505 C CA . THR A 1 69 ? -7.881 6.851 5.489 1.00 84.19 69 THR A CA 1
ATOM 506 C C . THR A 1 69 ? -6.961 5.676 5.217 1.00 84.19 69 THR A C 1
ATOM 508 O O . THR A 1 69 ? -6.256 5.215 6.109 1.00 84.19 69 THR A O 1
ATOM 511 N N . GLY A 1 70 ? -6.954 5.166 3.997 1.00 84.00 70 GLY A N 1
ATOM 512 C CA . GLY A 1 70 ? -5.968 4.176 3.596 1.00 84.00 70 GLY A CA 1
ATOM 513 C C . GLY A 1 70 ? -5.566 4.357 2.155 1.00 84.00 70 GLY A C 1
ATOM 514 O O . GLY A 1 70 ? -5.997 5.297 1.494 1.00 84.00 70 GLY A O 1
ATOM 515 N N . GLY A 1 71 ? -4.704 3.486 1.662 1.00 86.06 71 GLY A N 1
ATOM 516 C CA . GLY A 1 71 ? -4.181 3.660 0.320 1.00 86.06 71 GLY A CA 1
ATOM 517 C C . GLY A 1 71 ? -3.226 2.572 -0.100 1.00 86.06 71 GLY A C 1
ATOM 518 O O . GLY A 1 71 ? -2.898 1.670 0.672 1.00 86.06 71 GLY A O 1
ATOM 519 N N . ALA A 1 72 ? -2.785 2.687 -1.344 1.00 87.50 72 ALA A N 1
ATOM 520 C CA . ALA A 1 72 ? -1.774 1.820 -1.913 1.00 87.50 72 ALA A CA 1
ATOM 521 C C . ALA A 1 72 ? -0.831 2.616 -2.816 1.00 87.50 72 ALA A C 1
ATOM 523 O O . ALA A 1 72 ? -1.237 3.588 -3.460 1.00 87.50 72 ALA A O 1
ATOM 524 N N . GLY A 1 73 ? 0.424 2.194 -2.885 1.00 87.06 73 GLY A N 1
ATOM 525 C CA . GLY A 1 73 ? 1.432 2.857 -3.694 1.00 87.06 73 GLY A CA 1
ATOM 526 C C . GLY A 1 73 ? 2.688 2.034 -3.909 1.00 87.06 73 GLY A C 1
ATOM 527 O O . GLY A 1 73 ? 2.844 0.936 -3.373 1.00 87.06 73 GLY A O 1
ATOM 528 N N . ILE A 1 74 ? 3.592 2.595 -4.705 1.00 83.19 74 ILE A N 1
ATOM 529 C CA . ILE A 1 74 ? 4.936 2.068 -4.912 1.00 83.19 74 ILE A CA 1
ATOM 530 C C . ILE A 1 74 ? 5.947 3.078 -4.413 1.00 83.19 74 ILE A C 1
ATOM 532 O O . ILE A 1 74 ? 5.971 4.238 -4.840 1.00 83.19 74 ILE A O 1
ATOM 536 N N . ALA A 1 75 ? 6.826 2.574 -3.558 1.00 78.44 75 ALA A N 1
ATOM 537 C CA . ALA A 1 75 ? 8.090 3.192 -3.271 1.00 78.44 75 ALA A CA 1
ATOM 538 C C . ALA A 1 75 ? 9.209 2.596 -4.118 1.00 78.44 75 ALA A C 1
ATOM 540 O O . ALA A 1 75 ? 9.427 1.390 -4.114 1.00 78.44 75 ALA A O 1
ATOM 541 N N . VAL A 1 76 ? 9.985 3.436 -4.787 1.00 73.00 76 VAL A N 1
ATOM 542 C CA . VAL A 1 76 ? 11.244 3.056 -5.425 1.00 73.00 76 VAL A CA 1
ATOM 543 C C . VAL A 1 76 ? 12.347 3.083 -4.366 1.00 73.00 76 VAL A C 1
ATOM 545 O O . VAL A 1 76 ? 13.236 3.925 -4.335 1.00 73.00 76 VAL A O 1
ATOM 548 N N . THR A 1 77 ? 12.222 2.187 -3.397 1.00 76.00 77 THR A N 1
ATOM 549 C CA . THR A 1 77 ? 13.186 1.971 -2.316 1.00 76.00 77 THR A CA 1
ATOM 550 C C . THR A 1 77 ? 13.152 0.501 -1.943 1.00 76.00 77 THR A C 1
ATOM 552 O O . THR A 1 77 ? 12.108 -0.147 -2.055 1.00 76.00 77 THR A O 1
ATOM 555 N N . ASN A 1 78 ? 14.294 -0.050 -1.531 1.00 76.88 78 ASN A N 1
ATOM 556 C CA . ASN A 1 78 ? 14.364 -1.426 -1.058 1.00 76.88 78 ASN A CA 1
ATOM 557 C C . ASN A 1 78 ? 13.557 -1.581 0.234 1.00 76.88 78 ASN A C 1
ATOM 559 O O . ASN A 1 78 ? 13.614 -0.727 1.115 1.00 76.88 78 ASN A O 1
ATOM 563 N N . ILE A 1 79 ? 12.853 -2.700 0.382 1.00 80.62 79 ILE A N 1
ATOM 564 C CA . ILE A 1 79 ? 12.063 -2.951 1.584 1.00 80.62 79 ILE A CA 1
ATOM 565 C C . ILE A 1 79 ? 12.920 -2.999 2.853 1.00 80.62 79 ILE A C 1
ATOM 567 O O . ILE A 1 79 ? 12.483 -2.531 3.896 1.00 80.62 79 ILE A O 1
ATOM 571 N N . ASN A 1 80 ? 14.156 -3.494 2.782 1.00 81.50 80 ASN A N 1
ATOM 572 C CA . ASN A 1 80 ? 15.061 -3.480 3.928 1.00 81.50 80 ASN A CA 1
ATOM 573 C C . ASN A 1 80 ? 15.452 -2.049 4.309 1.00 81.50 80 ASN A C 1
ATOM 575 O O . ASN A 1 80 ? 15.487 -1.728 5.491 1.00 81.50 80 ASN A O 1
ATOM 579 N N . ASP A 1 81 ? 15.702 -1.184 3.326 1.00 78.75 81 ASP A N 1
ATOM 580 C CA . ASP A 1 81 ? 16.058 0.216 3.578 1.00 78.75 81 ASP A CA 1
ATOM 581 C C . ASP A 1 81 ? 14.868 0.982 4.158 1.00 78.75 81 ASP A C 1
ATOM 583 O O . ASP A 1 81 ? 15.040 1.769 5.084 1.00 78.75 81 ASP A O 1
ATOM 587 N N . LEU A 1 82 ? 13.653 0.698 3.672 1.00 78.75 82 LEU A N 1
ATOM 588 C CA . LEU A 1 82 ? 12.414 1.201 4.258 1.00 78.75 82 LEU A CA 1
ATOM 589 C C . LEU A 1 82 ? 12.287 0.755 5.721 1.00 78.75 82 LEU A C 1
ATOM 591 O O . LEU A 1 82 ? 12.174 1.590 6.607 1.00 78.75 82 LEU A O 1
ATOM 595 N N . LEU A 1 83 ? 12.332 -0.550 5.994 1.00 81.81 83 LEU A N 1
ATOM 596 C CA . LEU A 1 83 ? 12.074 -1.094 7.333 1.00 81.81 83 LEU A CA 1
ATOM 597 C C . LEU A 1 83 ? 13.165 -0.759 8.364 1.00 81.81 83 LEU A C 1
ATOM 599 O O . LEU A 1 83 ? 12.908 -0.863 9.560 1.00 81.81 83 LEU A O 1
ATOM 603 N N . ASN A 1 84 ? 14.362 -0.366 7.921 1.00 81.50 84 ASN A N 1
ATOM 604 C CA . ASN A 1 84 ? 15.466 0.047 8.792 1.00 81.50 84 ASN A CA 1
ATOM 605 C C . ASN A 1 84 ? 15.484 1.557 9.087 1.00 81.50 84 ASN A C 1
ATOM 607 O O . ASN A 1 84 ? 16.414 2.042 9.737 1.00 81.50 84 ASN A O 1
ATOM 611 N N . GLN A 1 85 ? 14.484 2.323 8.639 1.00 75.25 85 GLN A N 1
ATOM 612 C CA . GLN A 1 85 ? 14.357 3.724 9.038 1.00 75.25 85 GLN A CA 1
ATOM 613 C C . GLN A 1 85 ? 14.056 3.800 10.538 1.00 75.25 85 GLN A C 1
ATOM 615 O O . GLN A 1 85 ? 13.104 3.193 11.017 1.00 75.25 85 GLN A O 1
ATOM 620 N N . GLY A 1 86 ? 14.843 4.573 11.291 1.00 72.44 86 GLY A N 1
ATOM 621 C CA . GLY A 1 86 ? 14.794 4.603 12.763 1.00 72.44 86 GLY A CA 1
ATOM 622 C C . GLY A 1 86 ? 13.478 5.084 13.395 1.00 72.44 86 GLY A C 1
ATOM 623 O O . GLY A 1 86 ? 13.364 5.088 14.615 1.00 72.44 86 GLY A O 1
ATOM 624 N N . ILE A 1 87 ? 12.498 5.489 12.585 1.00 76.19 87 ILE A N 1
ATOM 625 C CA . ILE A 1 87 ? 11.149 5.892 13.008 1.00 76.19 87 ILE A CA 1
ATOM 626 C C . ILE A 1 87 ? 10.098 4.791 12.797 1.00 76.19 87 ILE A C 1
ATOM 628 O O . ILE A 1 87 ? 8.943 4.973 13.170 1.00 76.19 87 ILE A O 1
ATOM 632 N N . ILE A 1 88 ? 10.472 3.674 12.169 1.00 82.19 88 ILE A N 1
ATOM 633 C CA . ILE A 1 88 ? 9.567 2.575 11.836 1.00 82.19 88 ILE A CA 1
ATOM 634 C C . ILE A 1 88 ? 9.673 1.466 12.884 1.00 82.19 88 ILE A C 1
ATOM 636 O O . ILE A 1 88 ? 10.764 1.023 13.246 1.00 82.19 88 ILE A O 1
ATOM 640 N N . HIS A 1 89 ? 8.522 0.964 13.331 1.00 84.81 89 HIS A N 1
ATOM 641 C CA . HIS A 1 89 ? 8.434 -0.187 14.226 1.00 84.81 89 HIS A CA 1
ATOM 642 C C . HIS A 1 89 ? 7.732 -1.351 13.530 1.00 84.81 89 HIS A C 1
ATOM 644 O O . HIS A 1 89 ? 6.529 -1.313 13.286 1.00 84.81 89 HIS A O 1
ATOM 650 N N . VAL A 1 90 ? 8.477 -2.413 13.216 1.00 86.75 90 VAL A N 1
ATOM 651 C CA . VAL A 1 90 ? 7.908 -3.626 12.611 1.00 86.75 90 VAL A CA 1
ATOM 652 C C . VAL A 1 90 ? 7.039 -4.359 13.631 1.00 86.75 90 VAL A C 1
ATOM 654 O O . VAL A 1 90 ? 7.530 -4.774 14.679 1.00 86.75 90 VAL A O 1
ATOM 657 N N . VAL A 1 91 ? 5.765 -4.550 13.295 1.00 88.06 91 VAL A N 1
ATOM 658 C CA . VAL A 1 91 ? 4.768 -5.235 14.129 1.00 88.06 91 VAL A CA 1
ATOM 659 C C . VAL A 1 91 ? 4.761 -6.728 13.824 1.00 88.06 91 VAL A C 1
ATOM 661 O O . VAL A 1 91 ? 4.870 -7.550 14.732 1.00 88.06 91 VAL A O 1
ATOM 664 N N . GLN A 1 92 ? 4.674 -7.095 12.544 1.00 89.56 92 GLN A N 1
ATOM 665 C CA . GLN A 1 92 ? 4.623 -8.490 12.114 1.00 89.56 92 GLN A CA 1
ATOM 666 C C . GLN A 1 92 ? 5.408 -8.704 10.819 1.00 89.56 92 GLN A C 1
ATOM 668 O O . GLN A 1 92 ? 5.517 -7.825 9.965 1.00 89.56 92 GLN A O 1
ATOM 673 N N . LYS A 1 93 ? 5.964 -9.907 10.673 1.00 91.69 93 LYS A N 1
ATOM 674 C CA . LYS A 1 93 ? 6.699 -10.365 9.487 1.00 91.69 93 LYS A CA 1
ATOM 675 C C . LYS A 1 93 ? 5.970 -11.547 8.853 1.00 91.69 93 LYS A C 1
ATOM 677 O O . LYS A 1 93 ? 5.236 -12.249 9.547 1.00 91.69 93 LYS A O 1
ATOM 682 N N . ASN A 1 94 ? 6.247 -11.811 7.577 1.00 90.62 94 ASN A N 1
ATOM 683 C CA . ASN A 1 94 ? 5.703 -12.946 6.821 1.00 90.62 94 ASN A CA 1
ATOM 684 C C . ASN A 1 94 ? 4.167 -12.933 6.730 1.00 90.62 94 ASN A C 1
ATOM 686 O O . ASN A 1 94 ? 3.509 -13.957 6.913 1.00 90.62 94 ASN A O 1
ATOM 690 N N . ILE A 1 95 ? 3.588 -11.755 6.479 1.00 90.75 95 ILE A N 1
ATOM 691 C CA . ILE A 1 95 ? 2.158 -11.636 6.191 1.00 90.75 95 ILE A CA 1
ATOM 692 C C . ILE A 1 95 ? 1.902 -12.094 4.751 1.00 90.75 95 ILE A C 1
ATOM 694 O O . ILE A 1 95 ? 2.449 -11.482 3.831 1.00 90.75 95 ILE A O 1
ATOM 698 N N . PRO A 1 96 ? 1.060 -13.112 4.516 1.00 90.94 96 PRO A N 1
ATOM 699 C CA . PRO A 1 96 ? 0.765 -13.567 3.164 1.00 90.94 96 PRO A CA 1
ATOM 700 C C . PRO A 1 96 ? -0.151 -12.578 2.432 1.00 90.94 96 PRO A C 1
ATOM 702 O O . PRO A 1 96 ? -1.236 -12.239 2.921 1.00 90.94 96 PRO A O 1
ATOM 705 N N . ILE A 1 97 ? 0.274 -12.148 1.240 1.00 88.06 97 ILE A N 1
ATOM 706 C CA . ILE A 1 97 ? -0.466 -11.223 0.364 1.00 88.06 97 ILE A CA 1
ATOM 707 C C . ILE A 1 97 ? -0.342 -11.697 -1.072 1.00 88.06 97 ILE A C 1
ATOM 709 O O . ILE A 1 97 ? 0.643 -11.429 -1.764 1.00 88.06 97 ILE A O 1
ATOM 713 N N . GLY A 1 98 ? -1.341 -12.468 -1.498 1.00 86.88 98 GLY A N 1
ATOM 714 C CA . GLY A 1 98 ? -1.237 -13.237 -2.730 1.00 86.88 98 GLY A CA 1
ATOM 715 C C . GLY A 1 98 ? 0.027 -14.111 -2.696 1.00 86.88 98 GLY A C 1
ATOM 716 O O . GLY A 1 98 ? 0.207 -14.860 -1.735 1.00 86.88 98 GLY A O 1
ATOM 717 N N . PRO A 1 99 ? 0.918 -14.014 -3.700 1.00 88.38 99 PRO A N 1
ATOM 718 C CA . PRO A 1 99 ? 2.166 -14.776 -3.732 1.00 88.38 99 PRO A CA 1
ATOM 719 C C . PRO A 1 99 ? 3.311 -14.142 -2.917 1.00 88.38 99 PRO A C 1
ATOM 721 O O . PRO A 1 99 ? 4.400 -14.713 -2.865 1.00 88.38 99 PRO A O 1
ATOM 724 N N . HIS A 1 100 ? 3.110 -12.968 -2.310 1.00 88.94 100 HIS A N 1
ATOM 725 C CA . HIS A 1 100 ? 4.158 -12.220 -1.614 1.00 88.94 100 HIS A CA 1
ATOM 726 C C . HIS A 1 100 ? 4.113 -12.421 -0.097 1.00 88.94 100 HIS A C 1
ATOM 728 O O . HIS A 1 100 ? 3.075 -12.739 0.486 1.00 88.94 100 HIS A O 1
ATOM 734 N N . GLN A 1 101 ? 5.262 -12.187 0.537 1.00 90.88 101 GLN A N 1
ATOM 735 C CA . GLN A 1 101 ? 5.412 -12.125 1.988 1.00 90.88 101 GLN A CA 1
ATOM 736 C C . GLN A 1 101 ? 5.703 -10.682 2.388 1.00 90.88 101 GLN A C 1
ATOM 738 O O . GLN A 1 101 ? 6.692 -10.096 1.943 1.00 90.88 101 GLN A O 1
ATOM 743 N N . GLY A 1 102 ? 4.812 -10.112 3.190 1.00 91.31 102 GLY A N 1
ATOM 744 C CA . GLY A 1 102 ? 4.864 -8.725 3.621 1.00 91.31 102 GLY A CA 1
ATOM 745 C C . GLY A 1 102 ? 5.250 -8.541 5.083 1.00 91.31 102 GLY A C 1
ATOM 746 O O . GLY A 1 102 ? 5.370 -9.490 5.864 1.00 91.31 102 GLY A O 1
ATOM 747 N N . TYR A 1 103 ? 5.408 -7.274 5.438 1.00 91.44 103 TYR A N 1
ATOM 748 C CA . TYR A 1 103 ? 5.742 -6.784 6.766 1.00 91.44 103 TYR A CA 1
ATOM 749 C C . TYR A 1 103 ? 4.708 -5.743 7.149 1.00 91.44 103 TYR A C 1
ATOM 751 O O . TYR A 1 103 ? 4.492 -4.807 6.380 1.00 91.44 103 TYR A O 1
ATOM 759 N N . THR A 1 104 ? 4.097 -5.881 8.320 1.00 90.44 104 THR A N 1
ATOM 760 C CA . THR A 1 104 ? 3.339 -4.779 8.912 1.00 90.44 104 THR A CA 1
ATOM 761 C C . THR A 1 104 ? 4.247 -3.989 9.829 1.00 90.44 104 THR A C 1
ATOM 763 O O . THR A 1 104 ? 5.064 -4.550 10.567 1.00 90.44 104 THR A O 1
ATOM 766 N N . TYR A 1 105 ? 4.127 -2.675 9.776 1.00 87.06 105 TYR A N 1
ATOM 767 C CA . TYR A 1 105 ? 4.903 -1.777 10.608 1.00 87.06 105 TYR A CA 1
ATOM 768 C C . TYR A 1 105 ? 4.098 -0.532 10.934 1.00 87.06 105 TYR A C 1
ATOM 770 O O . TYR A 1 105 ? 3.192 -0.159 10.194 1.00 87.06 105 TYR A O 1
ATOM 778 N N . THR A 1 106 ? 4.434 0.122 12.033 1.00 86.00 106 THR A N 1
ATOM 779 C CA . THR A 1 106 ? 3.891 1.434 12.364 1.00 86.00 106 THR A CA 1
ATOM 780 C C . THR A 1 106 ? 4.922 2.513 12.095 1.00 86.00 106 THR A C 1
ATOM 782 O O . THR A 1 106 ? 6.132 2.287 12.191 1.00 86.00 106 THR A O 1
ATOM 785 N N . SER A 1 107 ? 4.432 3.698 11.753 1.00 78.50 107 SER A N 1
ATOM 786 C CA . SER A 1 107 ? 5.239 4.910 11.661 1.00 78.50 107 SER A CA 1
ATOM 787 C C . SER A 1 107 ? 4.494 6.064 12.330 1.00 78.50 107 SER A C 1
ATOM 789 O O . SER A 1 107 ? 3.273 6.165 12.184 1.00 78.50 107 SER A O 1
ATOM 791 N N . PRO A 1 108 ? 5.191 6.953 13.051 1.00 68.69 108 PRO A N 1
ATOM 792 C CA . PRO A 1 108 ? 4.572 8.151 13.588 1.00 68.69 108 PRO A CA 1
ATOM 793 C C . PRO A 1 108 ? 4.254 9.123 12.446 1.00 68.69 108 PRO A C 1
ATOM 795 O O . PRO A 1 108 ? 5.162 9.586 11.757 1.00 68.69 108 PRO A O 1
ATOM 798 N N . ALA A 1 109 ? 2.980 9.476 12.274 1.00 63.97 109 ALA A N 1
ATOM 799 C CA . ALA A 1 109 ? 2.566 10.552 11.379 1.00 63.97 109 ALA A CA 1
ATOM 800 C C . ALA A 1 109 ? 1.742 11.574 12.163 1.0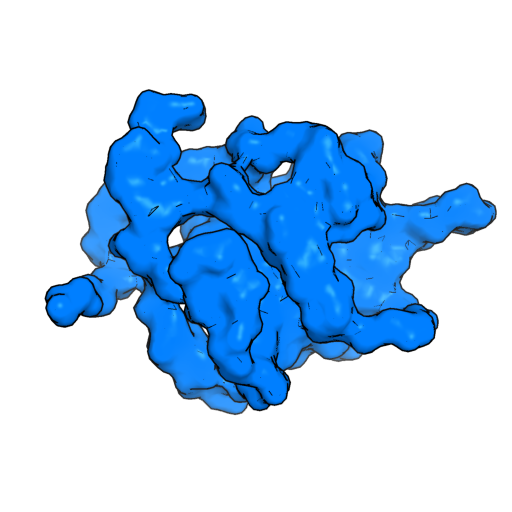0 63.97 109 ALA A C 1
ATOM 802 O O . ALA A 1 109 ? 0.636 11.284 12.601 1.00 63.97 109 ALA A O 1
ATOM 803 N N . GLN A 1 110 ? 2.305 12.767 12.384 1.00 55.50 110 GLN A N 1
ATOM 804 C CA . GLN A 1 110 ? 1.589 13.962 12.868 1.00 55.50 110 GLN A CA 1
ATOM 805 C C . GLN A 1 110 ? 0.585 13.723 14.025 1.00 55.50 110 GLN A C 1
ATOM 807 O O . GLN A 1 110 ? -0.503 14.290 14.044 1.00 55.50 110 GLN A O 1
ATOM 812 N N . GLY A 1 111 ? 0.945 12.889 15.008 1.00 53.59 111 GLY A N 1
ATOM 813 C CA . GLY A 1 111 ? 0.106 12.613 16.184 1.00 53.59 111 GLY A CA 1
ATOM 814 C C . GLY A 1 111 ? -0.942 11.503 16.018 1.00 53.59 111 GLY A C 1
ATOM 815 O O . GLY A 1 111 ? -1.720 11.282 16.943 1.00 53.59 111 GLY A O 1
ATOM 816 N N . GLN A 1 112 ? -0.953 10.781 14.894 1.00 64.94 112 GLN A N 1
ATOM 817 C CA . GLN A 1 112 ? -1.757 9.575 14.672 1.00 64.94 112 GLN A CA 1
ATOM 818 C C . GLN A 1 112 ? -0.853 8.344 14.496 1.00 64.94 112 GLN A C 1
ATOM 820 O O . GLN A 1 112 ? 0.249 8.426 13.946 1.00 64.94 112 GLN A O 1
ATOM 825 N N . LEU A 1 113 ? -1.311 7.193 15.002 1.00 68.94 113 LEU A N 1
ATOM 826 C CA . LEU A 1 113 ? -0.661 5.907 14.757 1.00 68.94 113 LEU A CA 1
ATOM 827 C C . LEU A 1 113 ? -1.118 5.396 13.390 1.00 68.94 113 LEU A C 1
ATOM 829 O O . LEU A 1 113 ? -2.256 4.951 13.239 1.00 68.94 113 LEU A O 1
ATOM 833 N N . GLU A 1 114 ? -0.227 5.444 12.408 1.00 81.94 114 GLU A N 1
ATOM 834 C CA . GLU A 1 114 ? -0.454 4.808 11.115 1.00 81.94 114 GLU A CA 1
ATOM 835 C C . GLU A 1 114 ? 0.129 3.403 11.131 1.00 81.94 114 GLU A C 1
ATOM 837 O O . GLU A 1 114 ? 1.250 3.194 11.611 1.00 81.94 114 GLU A O 1
ATOM 842 N N . CYS A 1 115 ? -0.621 2.446 10.591 1.00 87.69 115 CYS A N 1
ATOM 843 C CA . CYS A 1 115 ? -0.073 1.141 10.279 1.00 87.69 115 CYS A CA 1
ATOM 844 C C . CYS A 1 115 ? 0.035 0.974 8.775 1.00 87.69 115 CYS A C 1
ATOM 846 O O . CYS A 1 115 ? -0.854 1.331 8.001 1.00 87.69 115 CYS A O 1
ATOM 848 N N . HIS A 1 116 ? 1.153 0.404 8.381 1.00 89.69 116 HIS A N 1
ATOM 849 C CA . HIS A 1 116 ? 1.522 0.180 7.010 1.00 89.69 116 HIS A CA 1
ATOM 850 C C . HIS A 1 116 ? 1.790 -1.292 6.805 1.00 89.69 116 HIS A C 1
ATOM 852 O O . HIS A 1 116 ? 2.163 -2.024 7.725 1.00 89.69 116 HIS A O 1
ATOM 858 N N . LEU A 1 117 ? 1.626 -1.711 5.565 1.00 92.00 117 LEU A N 1
ATOM 859 C CA . LEU A 1 117 ? 2.054 -3.000 5.097 1.00 92.00 117 LEU A CA 1
ATOM 860 C C . LEU A 1 117 ? 2.944 -2.798 3.881 1.00 92.00 117 LEU A C 1
ATOM 862 O O . LEU A 1 117 ? 2.558 -2.106 2.940 1.00 92.00 117 LEU A O 1
ATOM 866 N N . ALA A 1 118 ? 4.091 -3.472 3.858 1.00 91.25 118 ALA A N 1
ATOM 867 C CA . ALA A 1 118 ? 5.002 -3.448 2.724 1.00 91.25 118 ALA A CA 1
ATOM 868 C C . ALA A 1 118 ? 5.426 -4.835 2.245 1.00 91.25 118 ALA A C 1
ATOM 870 O O . ALA A 1 118 ? 5.591 -5.753 3.049 1.00 91.25 118 ALA A O 1
ATOM 871 N N . TYR A 1 119 ? 5.678 -4.972 0.943 1.00 90.69 119 TYR A N 1
ATOM 872 C CA . TYR A 1 119 ? 6.391 -6.117 0.364 1.00 90.69 119 TYR A CA 1
ATOM 873 C C . TYR A 1 119 ? 7.279 -5.681 -0.814 1.00 90.69 119 TYR A C 1
ATOM 875 O O . TYR A 1 119 ? 7.028 -4.667 -1.462 1.00 90.69 119 TYR A O 1
ATOM 883 N N . GLY A 1 120 ? 8.341 -6.440 -1.092 1.00 87.56 120 GLY A N 1
ATOM 884 C CA . GLY A 1 120 ? 9.275 -6.130 -2.178 1.00 87.56 120 GLY A CA 1
ATOM 885 C C . GLY A 1 120 ? 8.695 -6.416 -3.568 1.00 87.56 120 GLY A C 1
ATOM 886 O O . GLY A 1 120 ? 8.067 -7.452 -3.788 1.00 87.56 120 GLY A O 1
ATOM 887 N N . THR A 1 121 ? 8.952 -5.526 -4.521 1.00 86.12 121 THR A N 1
ATOM 888 C CA . THR A 1 121 ? 8.592 -5.656 -5.943 1.00 86.12 121 THR A CA 1
ATOM 889 C C . THR A 1 121 ? 9.832 -5.522 -6.823 1.00 86.12 121 THR A C 1
ATOM 891 O O . THR A 1 121 ? 10.915 -5.180 -6.347 1.00 86.12 121 THR A O 1
ATOM 894 N N . PHE A 1 122 ? 9.685 -5.735 -8.132 1.00 82.94 122 PHE A N 1
ATOM 895 C CA . PHE A 1 122 ? 10.748 -5.416 -9.086 1.00 82.94 122 PHE A CA 1
ATOM 896 C C . PHE A 1 122 ? 11.121 -3.920 -9.089 1.00 82.94 122 PHE A C 1
ATOM 898 O O . PHE A 1 122 ? 12.270 -3.574 -9.343 1.00 82.94 122 PHE A O 1
ATOM 905 N N . PHE A 1 123 ? 10.166 -3.035 -8.791 1.00 78.75 123 PHE A N 1
ATOM 906 C CA . PHE A 1 123 ? 10.342 -1.579 -8.851 1.00 78.75 123 PHE A CA 1
ATOM 907 C C . PHE A 1 123 ? 10.838 -0.963 -7.539 1.00 78.75 123 PHE A C 1
ATOM 909 O O . PHE A 1 123 ? 11.123 0.230 -7.500 1.00 78.75 123 PHE A O 1
ATOM 916 N N . GLY A 1 124 ? 10.924 -1.760 -6.472 1.00 83.50 124 GLY A N 1
ATOM 917 C CA . GLY A 1 124 ? 11.215 -1.307 -5.117 1.00 83.50 124 GLY A CA 1
ATOM 918 C C . GLY A 1 124 ? 10.305 -2.008 -4.113 1.00 83.50 124 GLY A C 1
ATOM 919 O O . GLY A 1 124 ? 10.402 -3.216 -3.918 1.00 83.50 124 GLY A O 1
ATOM 920 N N . THR A 1 125 ? 9.389 -1.270 -3.501 1.00 86.62 125 THR A N 1
ATOM 921 C CA . THR A 1 125 ? 8.510 -1.726 -2.424 1.00 86.62 125 THR A CA 1
ATOM 922 C C . THR A 1 125 ? 7.070 -1.310 -2.697 1.00 86.62 125 THR A C 1
ATOM 924 O O . THR A 1 125 ? 6.784 -0.141 -2.936 1.00 86.62 125 THR A O 1
ATOM 927 N N . ALA A 1 126 ? 6.149 -2.267 -2.651 1.00 89.31 126 ALA A N 1
ATOM 928 C CA . ALA A 1 126 ? 4.722 -1.991 -2.577 1.00 89.31 126 ALA A CA 1
ATOM 929 C C . ALA A 1 126 ? 4.371 -1.557 -1.155 1.00 89.31 126 ALA A C 1
ATOM 931 O O . ALA A 1 126 ? 4.846 -2.174 -0.201 1.00 89.31 126 ALA A O 1
ATOM 932 N N . LEU A 1 127 ? 3.530 -0.538 -1.024 1.00 89.06 127 LEU A N 1
ATOM 933 C CA . LEU A 1 127 ? 3.096 0.030 0.246 1.00 89.06 127 LEU A CA 1
ATOM 934 C C . LEU A 1 127 ? 1.575 0.079 0.304 1.00 89.06 127 LEU A C 1
ATOM 936 O O . LEU A 1 127 ? 0.929 0.495 -0.657 1.00 89.06 127 LEU A O 1
ATOM 940 N N . PHE A 1 128 ? 1.021 -0.279 1.453 1.00 89.88 128 PHE A N 1
ATOM 941 C CA . PHE A 1 128 ? -0.375 -0.065 1.808 1.00 89.88 128 PHE A CA 1
ATOM 942 C C . PHE A 1 128 ? -0.413 0.629 3.155 1.00 89.88 128 PHE A C 1
ATOM 944 O O . PHE A 1 128 ? 0.363 0.278 4.039 1.00 89.88 128 PHE A O 1
ATOM 951 N N . GLY A 1 129 ? -1.313 1.589 3.309 1.00 88.12 129 GLY A N 1
ATOM 952 C CA . GLY A 1 129 ? -1.470 2.342 4.548 1.00 88.12 129 GLY A CA 1
ATOM 953 C C . GLY A 1 129 ? -2.892 2.244 5.070 1.00 88.12 129 GLY A C 1
ATOM 954 O O . GLY A 1 129 ? -3.841 2.185 4.283 1.00 88.12 129 GLY A O 1
ATOM 955 N N . ALA A 1 130 ? -3.028 2.251 6.390 1.00 86.06 130 ALA A N 1
ATOM 956 C CA . ALA A 1 130 ? -4.275 2.502 7.087 1.00 86.06 130 ALA A CA 1
ATOM 957 C C . ALA A 1 130 ? -4.005 3.421 8.286 1.00 86.06 130 ALA A C 1
ATOM 959 O O . ALA A 1 130 ? -3.206 3.118 9.177 1.00 86.06 130 ALA A O 1
ATOM 960 N N . ALA A 1 131 ? -4.703 4.547 8.298 1.00 82.12 131 ALA A N 1
ATOM 961 C CA . ALA A 1 131 ? -4.685 5.555 9.337 1.00 82.12 131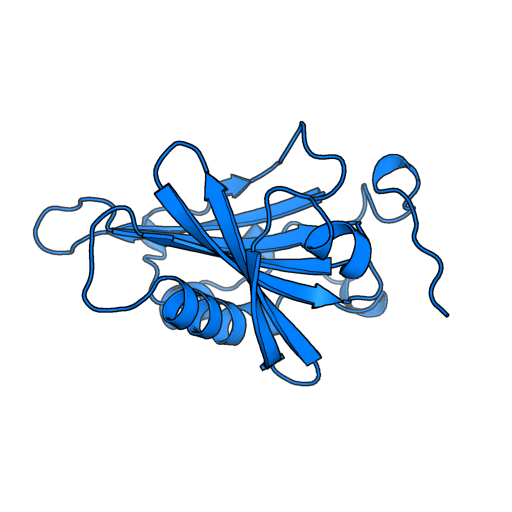 ALA A CA 1
ATOM 962 C C . ALA A 1 131 ? -6.112 5.722 9.863 1.00 82.12 131 ALA A C 1
ATOM 964 O O . ALA A 1 131 ? -7.023 6.112 9.126 1.00 82.12 131 ALA A O 1
ATOM 965 N N . GLN A 1 132 ? -6.322 5.405 11.138 1.00 76.56 132 GLN A N 1
ATOM 966 C CA . GLN A 1 132 ? -7.599 5.657 11.800 1.00 76.56 132 GLN A CA 1
ATOM 967 C C . GLN A 1 132 ? -7.602 7.073 12.371 1.00 76.56 132 GLN A C 1
ATOM 969 O O . GLN A 1 132 ? -6.692 7.454 13.108 1.00 76.56 132 GLN A O 1
ATOM 974 N N . LYS A 1 133 ? -8.645 7.849 12.060 1.00 72.44 133 LYS A N 1
ATOM 975 C CA . LYS A 1 133 ? -8.804 9.212 12.595 1.00 72.44 133 LYS A CA 1
ATOM 976 C C . LYS A 1 133 ? -9.549 9.251 13.929 1.00 72.44 133 LYS A C 1
ATOM 978 O O . LYS A 1 133 ? -9.457 10.245 14.646 1.00 72.44 133 LYS A O 1
ATOM 983 N N . ARG A 1 134 ? -10.257 8.172 14.275 1.00 66.75 134 ARG A N 1
ATOM 984 C CA . ARG A 1 134 ? -10.920 7.963 15.569 1.00 66.75 134 ARG A CA 1
ATOM 985 C C . ARG A 1 134 ? -10.505 6.614 16.161 1.00 66.75 134 ARG A C 1
ATOM 987 O O . ARG A 1 134 ? -10.286 5.683 15.390 1.00 66.75 134 ARG A O 1
ATOM 994 N N . PRO A 1 135 ? -10.433 6.480 17.497 1.00 58.69 135 PRO A N 1
ATOM 995 C CA . PRO A 1 135 ? -10.264 5.179 18.130 1.00 58.69 135 PRO A CA 1
ATOM 996 C C . PRO A 1 135 ? -11.435 4.272 17.737 1.00 58.69 135 PRO A C 1
ATOM 998 O O . PRO A 1 135 ? -12.582 4.565 18.072 1.00 58.69 135 PRO A O 1
ATOM 1001 N N . SER A 1 136 ? -11.154 3.195 17.011 1.00 61.66 136 SER A N 1
ATOM 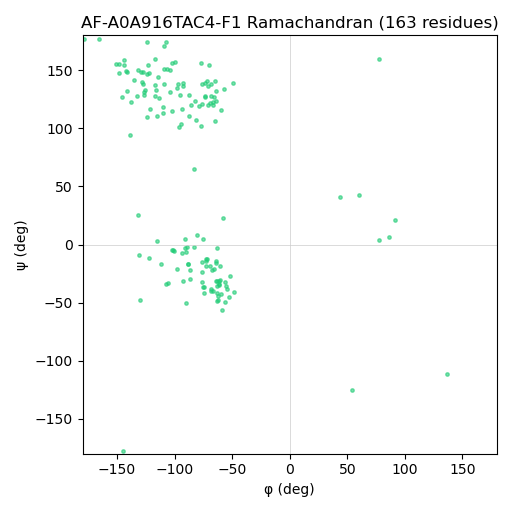1002 C CA . SER A 1 136 ? -12.130 2.147 16.714 1.00 61.66 136 SER A CA 1
ATOM 1003 C C . SER A 1 136 ? -11.783 0.867 17.477 1.00 61.66 136 SER A C 1
ATOM 1005 O O . SER A 1 136 ? -10.724 0.760 18.097 1.00 61.66 136 SER A O 1
ATOM 1007 N N . THR A 1 137 ? -12.678 -0.119 17.451 1.00 52.62 137 THR A N 1
ATOM 1008 C CA . THR A 1 137 ? -12.426 -1.435 18.054 1.00 52.62 137 THR A CA 1
ATOM 1009 C C . THR A 1 137 ? -11.436 -2.292 17.257 1.00 52.62 137 THR A C 1
ATOM 1011 O O . THR A 1 137 ? -10.992 -3.309 17.785 1.00 52.62 137 THR A O 1
ATOM 1014 N N . SER A 1 138 ? -11.095 -1.931 16.010 1.00 59.44 138 SER A N 1
ATOM 1015 C CA . SER A 1 138 ? -10.102 -2.652 15.203 1.00 59.44 138 SER A CA 1
ATOM 1016 C C . SER A 1 138 ? -8.730 -1.986 15.293 1.00 59.44 138 SER A C 1
ATOM 1018 O O . SER A 1 138 ? -8.612 -0.760 15.254 1.00 59.44 138 SER A O 1
ATOM 1020 N N . GLN A 1 139 ? -7.665 -2.783 15.418 1.00 71.25 139 GLN A N 1
ATOM 1021 C CA . GLN A 1 139 ? -6.309 -2.239 15.394 1.00 71.25 139 GLN A CA 1
ATOM 1022 C C . GLN A 1 139 ? -5.970 -1.778 13.963 1.00 71.25 139 GLN A C 1
ATOM 1024 O O . GLN A 1 139 ? -6.229 -2.525 13.016 1.00 71.25 139 GLN A O 1
ATOM 1029 N N . PRO A 1 140 ? -5.340 -0.602 13.762 1.00 74.12 140 PRO A N 1
ATOM 1030 C CA . PRO A 1 140 ? -4.967 -0.106 12.430 1.00 74.12 140 PRO A CA 1
ATOM 1031 C C . PRO A 1 140 ? -4.174 -1.113 11.574 1.00 74.12 140 PRO A C 1
ATOM 1033 O O . PRO A 1 140 ? -4.256 -1.093 10.347 1.00 74.12 140 PRO A O 1
ATOM 1036 N N . CYS A 1 141 ? -3.434 -2.031 12.208 1.00 83.19 141 CYS A N 1
ATOM 1037 C CA . CYS A 1 141 ? -2.676 -3.079 11.522 1.00 83.19 141 CYS A CA 1
ATOM 1038 C C . CYS A 1 141 ? -3.517 -4.257 10.995 1.00 83.19 141 CYS A C 1
ATOM 1040 O O . CYS A 1 141 ? -3.117 -4.923 10.034 1.00 83.19 141 CYS A O 1
ATOM 1042 N N . ASP A 1 142 ? -4.696 -4.499 11.563 1.00 85.62 142 ASP A N 1
ATOM 1043 C CA . ASP A 1 142 ? -5.640 -5.466 11.000 1.00 85.62 142 ASP A CA 1
ATOM 1044 C C . ASP A 1 142 ? -6.302 -4.873 9.750 1.00 85.62 142 ASP A C 1
ATOM 1046 O O . ASP A 1 142 ? -6.386 -5.528 8.705 1.00 85.62 142 ASP A O 1
ATOM 1050 N N . GLU A 1 143 ? -6.672 -3.589 9.818 1.00 85.94 143 GLU A N 1
ATOM 1051 C CA . GLU A 1 143 ? -7.250 -2.860 8.686 1.00 85.94 143 GLU A CA 1
ATOM 1052 C C . GLU A 1 143 ? -6.276 -2.774 7.512 1.00 85.94 143 GLU A C 1
ATOM 1054 O O . GLU A 1 143 ? -6.661 -3.070 6.380 1.00 85.94 143 GLU A O 1
ATOM 1059 N N . VAL A 1 144 ? -4.994 -2.465 7.747 1.00 89.38 144 VAL A N 1
ATOM 1060 C CA . VAL A 1 144 ? -4.029 -2.394 6.637 1.00 89.38 144 VAL A CA 1
ATOM 1061 C C . VAL A 1 144 ? -3.875 -3.735 5.917 1.00 89.38 144 VAL A C 1
ATOM 1063 O O . VAL A 1 144 ? -3.691 -3.763 4.701 1.00 89.38 144 VAL A O 1
ATOM 1066 N N . THR A 1 145 ? -4.024 -4.862 6.619 1.00 90.31 145 THR A N 1
ATOM 1067 C CA . THR A 1 145 ? -3.990 -6.191 5.992 1.00 90.31 145 THR A CA 1
ATOM 1068 C C . THR A 1 145 ? -5.206 -6.412 5.091 1.00 90.31 145 THR A C 1
ATOM 1070 O O . THR A 1 145 ? -5.072 -6.951 3.988 1.00 90.31 145 THR A O 1
ATOM 1073 N N . LYS A 1 146 ? -6.395 -5.970 5.519 1.00 89.81 146 LYS A N 1
ATOM 1074 C CA . LYS A 1 146 ? -7.614 -6.002 4.698 1.00 89.81 146 LYS A CA 1
ATOM 1075 C C . LYS A 1 146 ? -7.466 -5.122 3.454 1.00 89.81 146 LYS A C 1
ATOM 1077 O O . LYS A 1 146 ? -7.713 -5.600 2.346 1.00 89.81 146 LYS A O 1
ATOM 1082 N N . VAL A 1 147 ? -7.000 -3.885 3.629 1.00 90.69 147 VAL A N 1
ATOM 1083 C CA . VAL A 1 147 ? -6.717 -2.948 2.530 1.00 90.69 147 VAL A CA 1
ATOM 1084 C C . VAL A 1 147 ? -5.725 -3.569 1.548 1.00 90.69 147 VAL A C 1
ATOM 1086 O O . VAL A 1 147 ? -5.997 -3.632 0.350 1.00 90.69 147 VAL A O 1
ATOM 1089 N N . ALA A 1 148 ? -4.614 -4.115 2.043 1.00 92.19 148 ALA A N 1
ATOM 1090 C CA . ALA A 1 148 ? -3.603 -4.737 1.200 1.00 92.19 148 ALA A CA 1
ATOM 1091 C C . ALA A 1 148 ? -4.162 -5.913 0.392 1.00 92.19 148 ALA A C 1
ATOM 1093 O O . ALA A 1 148 ? -3.907 -6.009 -0.804 1.00 92.19 148 ALA A O 1
ATOM 1094 N N . ARG A 1 149 ? -4.982 -6.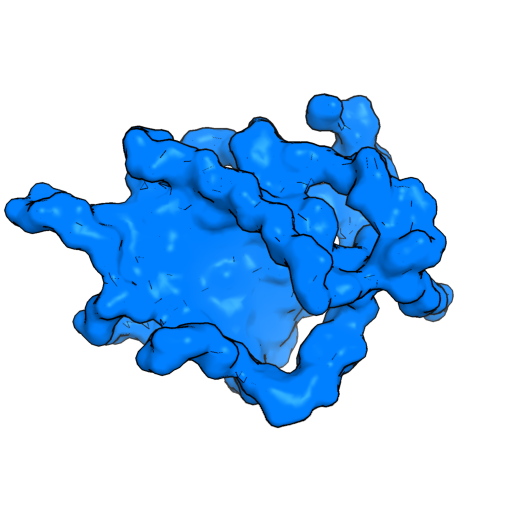783 0.992 1.00 92.81 149 ARG A N 1
ATOM 1095 C CA . ARG A 1 149 ? -5.596 -7.917 0.277 1.00 92.81 149 ARG A CA 1
ATOM 1096 C C . ARG A 1 149 ? -6.541 -7.486 -0.843 1.00 92.81 149 ARG A C 1
ATOM 1098 O O . ARG A 1 149 ? -6.590 -8.157 -1.869 1.00 92.81 149 ARG A O 1
ATOM 1105 N N . ALA A 1 150 ? -7.268 -6.389 -0.662 1.00 92.88 150 ALA A N 1
ATOM 1106 C CA . ALA A 1 150 ? -8.150 -5.860 -1.696 1.00 92.88 150 ALA A CA 1
ATOM 1107 C C . ALA A 1 150 ? -7.369 -5.169 -2.828 1.00 92.88 150 ALA A C 1
ATOM 1109 O O . ALA A 1 150 ? -7.746 -5.274 -3.996 1.00 92.88 150 ALA A O 1
ATOM 1110 N N . LEU A 1 151 ? -6.276 -4.478 -2.491 1.00 91.94 151 LEU A N 1
ATOM 1111 C CA . LEU A 1 151 ? -5.567 -3.601 -3.422 1.00 91.94 151 LEU A CA 1
ATOM 1112 C C . LEU A 1 151 ? -4.338 -4.240 -4.088 1.00 91.94 151 LEU A C 1
ATOM 1114 O O . LEU A 1 151 ? -3.941 -3.786 -5.162 1.00 91.94 151 LEU A O 1
ATOM 1118 N N . TYR A 1 152 ? -3.745 -5.299 -3.518 1.00 91.69 152 TYR A N 1
ATOM 1119 C CA . TYR A 1 152 ? -2.519 -5.902 -4.063 1.00 91.69 152 TYR A CA 1
ATOM 1120 C C . TYR A 1 152 ? -2.602 -6.340 -5.532 1.00 91.69 152 TYR A C 1
ATOM 1122 O O . TYR A 1 152 ? -1.584 -6.173 -6.205 1.00 91.69 152 TYR A O 1
ATOM 1130 N N . PRO A 1 153 ? -3.734 -6.848 -6.079 1.00 92.56 153 PRO A N 1
ATOM 1131 C CA . PRO A 1 153 ? -3.775 -7.292 -7.474 1.00 92.56 153 PRO A CA 1
ATOM 1132 C C . PRO A 1 153 ? -3.543 -6.157 -8.479 1.00 92.56 153 PRO A C 1
ATOM 1134 O O . PRO A 1 153 ? -3.273 -6.415 -9.648 1.00 92.56 153 PRO A O 1
ATOM 1137 N N . TYR A 1 154 ? -3.659 -4.904 -8.030 1.00 91.69 154 TYR A N 1
ATOM 1138 C CA . TYR A 1 154 ? -3.553 -3.704 -8.858 1.00 91.69 154 TYR A CA 1
ATOM 1139 C C . TYR A 1 154 ? -2.197 -3.001 -8.717 1.00 91.69 154 TYR A C 1
ATOM 1141 O O . TYR A 1 154 ? -1.914 -2.045 -9.446 1.00 91.69 154 TYR A O 1
ATOM 1149 N N . ILE A 1 155 ? -1.337 -3.482 -7.814 1.00 89.25 155 ILE A N 1
ATOM 1150 C CA . ILE A 1 155 ? 0.040 -3.009 -7.684 1.00 89.25 155 ILE A CA 1
ATOM 1151 C C . ILE A 1 155 ? 0.905 -3.713 -8.734 1.00 89.25 155 ILE A C 1
ATOM 1153 O O . ILE A 1 155 ? 0.959 -4.941 -8.745 1.00 89.25 155 ILE A O 1
ATOM 1157 N N . PRO A 1 156 ? 1.610 -2.980 -9.615 1.00 86.88 156 PRO A N 1
ATOM 1158 C CA . PRO A 1 156 ? 2.552 -3.611 -10.526 1.00 86.88 156 PRO A CA 1
ATOM 1159 C C . PRO A 1 156 ? 3.745 -4.149 -9.739 1.00 86.88 156 PRO A C 1
ATOM 1161 O O . PRO A 1 156 ? 4.407 -3.431 -8.992 1.00 86.88 156 PRO A O 1
ATOM 1164 N N . THR A 1 157 ? 4.047 -5.420 -9.948 1.00 85.44 157 THR A N 1
ATOM 1165 C CA . THR A 1 157 ? 5.143 -6.125 -9.279 1.00 85.44 157 THR A CA 1
ATOM 1166 C C . THR A 1 157 ? 6.275 -6.486 -10.235 1.00 85.44 157 THR A C 1
ATOM 1168 O O . THR A 1 157 ? 7.388 -6.751 -9.777 1.00 85.44 157 THR A O 1
ATOM 1171 N N . ARG A 1 158 ? 6.019 -6.454 -11.552 1.00 84.38 158 ARG A N 1
ATOM 1172 C CA . ARG A 1 158 ? 6.977 -6.785 -12.624 1.00 84.38 158 ARG A CA 1
ATOM 1173 C C . ARG A 1 158 ? 6.811 -5.903 -13.873 1.00 84.38 158 ARG A C 1
ATOM 1175 O O . ARG A 1 158 ? 5.720 -5.384 -14.109 1.00 84.38 158 ARG A O 1
ATOM 1182 N N . PRO A 1 159 ? 7.846 -5.779 -14.732 1.00 80.94 159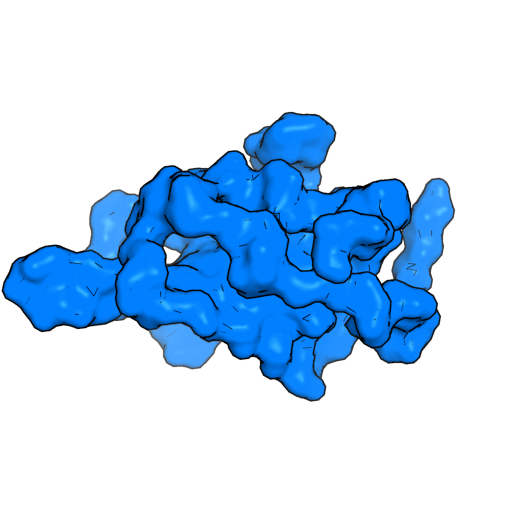 PRO A N 1
ATOM 1183 C CA . PRO A 1 159 ? 7.831 -4.892 -15.903 1.00 80.94 159 PRO A CA 1
ATOM 1184 C C . PRO A 1 159 ? 6.670 -5.087 -16.876 1.00 80.94 159 PRO A C 1
ATOM 1186 O O . PRO A 1 159 ? 6.116 -4.108 -17.369 1.00 80.94 159 PRO A O 1
ATOM 1189 N N . SER A 1 160 ? 6.254 -6.333 -17.116 1.00 81.12 160 SER A N 1
ATOM 1190 C CA . SER A 1 160 ? 5.138 -6.647 -18.020 1.00 81.12 160 SER A CA 1
ATOM 1191 C C . SER A 1 160 ? 3.807 -6.020 -17.591 1.00 81.12 160 SER A C 1
ATOM 1193 O O . SER A 1 160 ? 2.892 -5.919 -18.396 1.00 81.12 160 SER A O 1
ATOM 1195 N N . GLU A 1 161 ? 3.684 -5.603 -16.331 1.00 82.25 161 GLU A N 1
ATOM 1196 C CA . GLU A 1 161 ? 2.466 -5.012 -15.775 1.00 82.25 161 GLU A CA 1
ATOM 1197 C C . GLU A 1 161 ? 2.431 -3.484 -15.910 1.00 82.25 161 GLU A C 1
ATOM 1199 O O . GLU A 1 161 ? 1.431 -2.885 -15.527 1.00 82.25 161 GLU A O 1
ATOM 1204 N N . MET A 1 162 ? 3.479 -2.842 -16.441 1.00 74.12 162 MET A N 1
ATOM 1205 C CA . MET A 1 162 ? 3.503 -1.387 -16.660 1.00 74.12 162 MET A CA 1
ATOM 1206 C C . MET A 1 162 ? 2.894 -0.955 -18.002 1.00 74.12 162 MET A C 1
ATOM 1208 O O . MET A 1 162 ? 2.486 0.188 -18.143 1.00 74.12 162 MET A O 1
ATOM 1212 N N . ALA A 1 163 ? 2.812 -1.844 -18.996 1.00 59.06 163 ALA A N 1
ATOM 1213 C CA . ALA A 1 163 ? 2.498 -1.482 -20.385 1.00 59.06 163 ALA A CA 1
ATOM 1214 C C . ALA A 1 163 ? 0.996 -1.265 -20.695 1.00 59.06 163 ALA A C 1
ATOM 1216 O O . ALA A 1 163 ? 0.626 -1.142 -21.862 1.00 59.06 163 ALA A O 1
ATOM 1217 N N . HIS A 1 164 ? 0.120 -1.250 -19.685 1.00 47.38 164 HIS A N 1
ATOM 1218 C CA . HIS A 1 164 ? -1.341 -1.299 -19.867 1.00 47.38 164 HIS A CA 1
ATOM 1219 C C . HIS A 1 164 ? -2.129 -0.251 -19.063 1.00 47.38 164 HIS A C 1
ATOM 1221 O O . HIS A 1 164 ? -3.291 -0.487 -18.738 1.00 47.38 164 HIS A O 1
ATOM 1227 N N . SER A 1 165 ? -1.523 0.883 -18.714 1.00 47.38 165 SER A N 1
ATOM 1228 C CA . SER A 1 165 ? -2.193 1.975 -17.986 1.00 47.38 165 SER A CA 1
ATOM 1229 C C . SER A 1 165 ? -2.321 3.239 -18.815 1.00 47.38 165 SER A C 1
ATOM 1231 O O . SER A 1 165 ? -1.273 3.643 -19.366 1.00 47.38 165 SER A O 1
#

Nearest PDB structures (foldseek):
  4ewf-assembly2_B  TM=5.108E-01  e=9.699E-02  Sphaerobacter thermophilus DSM 20745
  4ewf-assembly3_C  TM=5.126E-01  e=1.290E-01  Sphaerobacter thermophilus DSM 20745
  4hes-assembly3_E  TM=5.426E-01  e=4.795E-01  Veillonella parvula DSM 2008
  1w8y-assembly4_D  TM=5.229E-01  e=6.378E-01  Actinomadura sp. R39
  4ewf-assembly4_D  TM=4.024E-01  e=2.417E-01  Sphaerobacter thermophilus DSM 20745

Secondary structure (DSSP, 8-state):
------GGG-TTTTT---HHHHS-HHHHHHHT--GGG--EEE--SSSTTEEEEEEEEEE-TTT--EEEEEEEEEESS-HHHHHTSTT-EEEEEEEEETTEEEEEEEEEETTEEEEEEEEEETTEEEEEEEEESS--SS-HHHHHHHHHHHHGGGS--SGGGSTT-